Protein AF-Q2T5I7-F1 (afdb_monomer_lite)

Foldseek 3Di:
DDPVQVVQQDWDDPDVQKIWGDQDDDPQKTKTWIWGQDPVGIDIQIAMDGPDPPDDDPGHHPVRSVVVSVVHD

Radius of gyration: 12.96 Å; chains: 1; bounding box: 34×16×36 Å

pLDDT: mean 81.92, std 11.84, range [51.34, 94.0]

Structure (mmCIF, N/CA/C/O backbone):
data_AF-Q2T5I7-F1
#
_entry.id   AF-Q2T5I7-F1
#
loop_
_atom_site.group_PDB
_atom_site.id
_atom_site.type_symbol
_atom_site.label_atom_id
_atom_site.label_alt_id
_atom_site.label_comp_id
_atom_site.label_asym_id
_atom_site.label_entity_id
_atom_site.label_seq_id
_atom_site.pdbx_PDB_ins_code
_atom_site.Cartn_x
_atom_site.Cartn_y
_atom_site.Cartn_z
_atom_site.occupancy
_atom_site.B_iso_or_equiv
_atom_site.auth_seq_id
_atom_site.auth_comp_id
_atom_site.auth_asym_id
_atom_site.auth_atom_id
_atom_site.pdbx_PDB_model_num
ATOM 1 N N . MET A 1 1 ? 3.938 4.089 -18.304 1.00 65.38 1 MET A N 1
ATOM 2 C CA . MET A 1 1 ? 2.712 3.868 -17.523 1.00 65.38 1 MET A CA 1
ATOM 3 C C . MET A 1 1 ? 1.671 3.297 -18.461 1.00 65.38 1 MET A C 1
ATOM 5 O O . MET A 1 1 ? 1.344 3.938 -19.452 1.00 65.38 1 MET A O 1
ATOM 9 N N . THR A 1 2 ? 1.272 2.062 -18.207 1.00 81.56 2 THR A N 1
ATOM 10 C CA . THR A 1 2 ? 0.310 1.269 -18.974 1.00 81.56 2 THR A CA 1
ATOM 11 C C . THR A 1 2 ? -1.057 1.289 -18.285 1.00 81.56 2 THR A C 1
ATOM 13 O O . THR A 1 2 ? -1.151 1.627 -17.104 1.00 81.56 2 THR A O 1
ATOM 16 N N . ASP A 1 3 ? -2.117 0.880 -18.985 1.00 82.25 3 ASP A N 1
ATOM 17 C CA . ASP A 1 3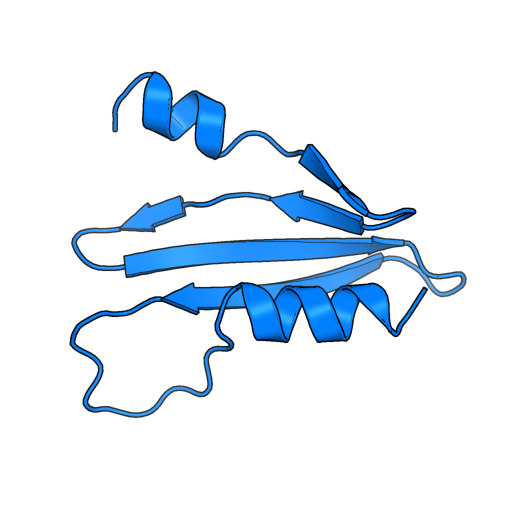 ? -3.446 0.698 -18.373 1.00 82.25 3 ASP A CA 1
ATOM 18 C C . ASP A 1 3 ? -3.415 -0.313 -17.218 1.00 82.25 3 ASP A C 1
ATOM 20 O O . ASP A 1 3 ? -4.141 -0.177 -16.234 1.00 82.25 3 ASP A O 1
ATOM 24 N N . PHE A 1 4 ? -2.519 -1.298 -17.307 1.00 80.62 4 PHE A N 1
ATOM 25 C CA . PHE A 1 4 ? -2.249 -2.245 -16.233 1.00 80.62 4 PHE A CA 1
ATOM 26 C C . PHE A 1 4 ? -1.655 -1.548 -15.001 1.00 80.62 4 PHE A C 1
ATOM 28 O O . PHE A 1 4 ? -2.140 -1.771 -13.894 1.00 80.62 4 PHE A O 1
ATOM 35 N N . ASP A 1 5 ? -0.683 -0.648 -15.182 1.00 75.12 5 ASP A N 1
ATOM 36 C CA . ASP A 1 5 ? -0.087 0.120 -14.078 1.00 75.12 5 ASP A CA 1
ATOM 37 C C . ASP A 1 5 ? -1.136 1.017 -13.397 1.00 75.12 5 ASP A C 1
ATOM 39 O O . ASP A 1 5 ? -1.187 1.109 -12.170 1.00 75.12 5 ASP A O 1
ATOM 43 N N . ILE A 1 6 ? -2.020 1.641 -14.185 1.00 76.81 6 ILE A N 1
ATOM 44 C CA . ILE A 1 6 ? -3.110 2.489 -13.676 1.00 76.81 6 ILE A CA 1
ATOM 45 C C . ILE A 1 6 ? -4.109 1.659 -12.867 1.00 76.81 6 ILE A C 1
ATOM 47 O O . ILE A 1 6 ? -4.505 2.064 -11.773 1.00 76.81 6 ILE A O 1
ATOM 51 N N . ALA A 1 7 ? -4.511 0.494 -13.381 1.00 80.88 7 ALA A N 1
ATOM 52 C CA . ALA A 1 7 ? -5.407 -0.416 -12.676 1.00 80.88 7 ALA A CA 1
ATOM 53 C C . ALA A 1 7 ? -4.776 -0.934 -11.375 1.00 80.88 7 ALA A C 1
ATOM 55 O O . ALA A 1 7 ? -5.461 -1.068 -10.362 1.00 80.88 7 ALA A O 1
ATOM 56 N N . GLN A 1 8 ? -3.465 -1.189 -11.377 1.00 78.25 8 GLN A N 1
ATOM 57 C CA . GLN A 1 8 ? -2.747 -1.614 -10.183 1.00 78.25 8 GLN A CA 1
ATOM 58 C C . GLN A 1 8 ? -2.614 -0.516 -9.128 1.00 78.25 8 GLN A C 1
ATOM 60 O O . GLN A 1 8 ? -2.592 -0.868 -7.951 1.00 78.25 8 GLN A O 1
ATOM 65 N N . ALA A 1 9 ? -2.567 0.760 -9.513 1.00 81.19 9 ALA A N 1
ATOM 66 C CA . ALA A 1 9 ? -2.474 1.891 -8.590 1.00 81.19 9 ALA A CA 1
ATOM 67 C C . ALA A 1 9 ? -3.810 2.262 -7.912 1.00 81.19 9 ALA A C 1
ATOM 69 O O . ALA A 1 9 ? -3.821 3.083 -6.991 1.00 81.19 9 ALA A O 1
ATOM 70 N N . GLN A 1 10 ? -4.935 1.676 -8.343 1.00 87.81 10 GLN A N 1
ATOM 71 C CA . GLN A 1 10 ? -6.243 1.925 -7.734 1.00 87.81 10 GLN A CA 1
ATOM 72 C C . GLN A 1 10 ? -6.276 1.457 -6.268 1.00 87.81 10 GLN A C 1
ATOM 74 O O . GLN A 1 10 ? -5.835 0.339 -5.978 1.00 87.81 10 GLN A O 1
ATOM 79 N N . PRO A 1 11 ? -6.839 2.260 -5.344 1.00 91.69 11 PRO A N 1
ATOM 80 C CA . PRO A 1 11 ? -7.021 1.844 -3.961 1.00 91.69 11 PRO A CA 1
ATOM 81 C C . PRO A 1 11 ? -7.830 0.547 -3.851 1.00 91.69 11 PRO A C 1
ATOM 83 O O . PRO A 1 11 ? -8.906 0.427 -4.441 1.00 91.69 11 PRO A O 1
ATOM 86 N N . ARG A 1 12 ? -7.348 -0.413 -3.057 1.00 91.81 12 ARG A N 1
ATOM 87 C CA . ARG A 1 12 ? -8.017 -1.709 -2.850 1.00 91.81 12 ARG A CA 1
ATOM 88 C C . ARG A 1 12 ? -8.007 -2.135 -1.392 1.00 91.81 12 ARG A C 1
ATOM 90 O O . ARG A 1 12 ? -7.025 -1.954 -0.681 1.00 91.81 12 ARG A O 1
ATOM 97 N N . VAL A 1 13 ? -9.102 -2.742 -0.945 1.00 92.06 13 VAL A N 1
ATOM 98 C CA . VAL A 1 13 ? -9.175 -3.361 0.385 1.00 92.06 13 VAL A CA 1
ATOM 99 C C . VAL A 1 13 ? -8.393 -4.672 0.347 1.00 92.06 13 VAL A C 1
ATOM 101 O O . VAL A 1 13 ? -8.726 -5.557 -0.438 1.00 92.06 13 VAL A O 1
ATOM 104 N N . VAL A 1 14 ? -7.359 -4.789 1.180 1.00 90.50 14 VAL A N 1
ATOM 105 C CA . VAL A 1 14 ? -6.482 -5.978 1.241 1.00 90.50 14 VAL A CA 1
ATOM 106 C C . VAL A 1 14 ? -6.678 -6.798 2.516 1.00 90.50 14 VAL A C 1
ATOM 108 O O . VAL A 1 14 ? -6.374 -7.986 2.531 1.00 90.50 14 VAL A O 1
ATOM 111 N N . ALA A 1 15 ? -7.220 -6.180 3.568 1.00 89.12 15 ALA A N 1
ATOM 112 C CA . ALA A 1 15 ? -7.606 -6.814 4.827 1.00 89.12 15 ALA A CA 1
ATOM 113 C C . ALA A 1 15 ? -8.724 -5.988 5.506 1.00 89.12 15 ALA A C 1
ATOM 115 O O . ALA A 1 15 ? -8.972 -4.848 5.093 1.00 89.12 15 ALA A O 1
ATOM 116 N N . PRO A 1 16 ? -9.421 -6.510 6.536 1.00 88.00 16 PRO A N 1
ATOM 117 C CA . PRO A 1 16 ? -10.425 -5.745 7.275 1.00 88.00 16 PRO A CA 1
ATOM 118 C C . PRO A 1 16 ? -9.864 -4.414 7.792 1.00 88.00 16 PRO A C 1
ATOM 120 O O . PRO A 1 16 ? -8.900 -4.389 8.547 1.00 88.00 16 PRO A O 1
ATOM 123 N N . GLY A 1 17 ? -10.450 -3.296 7.357 1.00 88.00 17 GLY A N 1
ATOM 124 C CA . GLY A 1 17 ? -10.014 -1.956 7.768 1.00 88.00 17 GLY A CA 1
ATOM 125 C C . GLY A 1 17 ? -8.701 -1.463 7.143 1.00 88.00 17 GLY A C 1
ATOM 126 O O . GLY A 1 17 ? -8.291 -0.345 7.461 1.00 88.00 17 GLY A O 1
ATOM 127 N N . VAL A 1 18 ? -8.082 -2.240 6.243 1.00 91.75 18 VAL A N 1
ATOM 128 C CA . VAL A 1 18 ? -6.809 -1.913 5.584 1.00 91.75 18 VAL A CA 1
ATOM 129 C C . VAL A 1 18 ? -7.013 -1.725 4.081 1.00 91.75 18 VAL A C 1
ATOM 131 O O . VAL A 1 18 ? -7.406 -2.650 3.363 1.00 91.75 18 VAL A O 1
ATOM 134 N N . VAL A 1 19 ? -6.709 -0.522 3.597 1.00 94.00 19 VAL A N 1
ATOM 135 C CA . VAL A 1 19 ? -6.730 -0.171 2.172 1.00 94.00 19 VAL A CA 1
ATOM 136 C C . VAL A 1 19 ? -5.301 0.016 1.689 1.00 94.00 19 VAL A C 1
ATOM 138 O O . VAL A 1 19 ? -4.567 0.825 2.238 1.00 94.00 19 VAL A O 1
ATOM 141 N N . GLU A 1 20 ? -4.904 -0.710 0.657 1.00 93.75 20 GLU A N 1
ATOM 142 C CA . GLU A 1 20 ? -3.658 -0.461 -0.058 1.00 93.75 20 GLU A CA 1
ATOM 143 C C . GLU A 1 20 ? -3.874 0.620 -1.116 1.00 93.75 20 GLU A C 1
ATOM 145 O O . GLU A 1 20 ? -4.839 0.552 -1.881 1.00 93.75 20 GLU A O 1
ATOM 150 N N . VAL A 1 21 ? -2.956 1.583 -1.180 1.00 92.25 21 VAL A N 1
ATOM 151 C CA . VAL A 1 21 ? -2.868 2.586 -2.239 1.00 92.25 21 VAL A CA 1
ATOM 152 C C . VAL A 1 21 ? -1.532 2.413 -2.962 1.00 92.25 21 VAL A C 1
ATOM 154 O O . VAL A 1 21 ? -0.467 2.437 -2.342 1.00 92.25 21 VAL A O 1
ATOM 157 N N . GLY A 1 22 ? -1.602 2.217 -4.280 1.00 89.88 22 GLY A N 1
ATOM 158 C CA . GLY A 1 22 ? -0.479 1.773 -5.103 1.00 89.88 22 GLY A CA 1
ATOM 159 C C . GLY A 1 22 ? -0.567 0.282 -5.484 1.00 89.88 22 GLY A C 1
ATOM 160 O O . GLY A 1 22 ? -1.56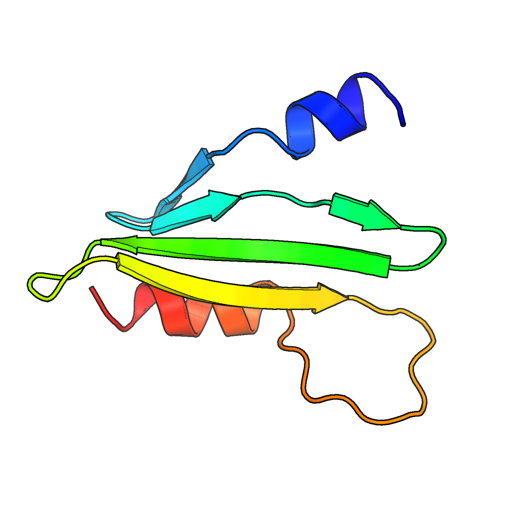4 -0.388 -5.196 1.00 89.88 22 GLY A O 1
ATOM 161 N N . PRO A 1 23 ? 0.470 -0.271 -6.135 1.00 86.31 23 PRO A N 1
ATOM 162 C CA . PRO A 1 23 ? 1.809 0.295 -6.261 1.00 86.31 23 PRO A CA 1
ATOM 163 C C . PRO A 1 23 ? 1.940 1.461 -7.242 1.00 86.31 23 PRO A C 1
ATOM 165 O O . PRO A 1 23 ? 1.314 1.479 -8.297 1.00 86.31 23 PRO A O 1
ATOM 168 N N . PHE A 1 24 ? 2.829 2.388 -6.907 1.00 85.00 24 PHE A N 1
ATOM 169 C CA . PHE A 1 24 ? 3.392 3.390 -7.801 1.00 85.00 24 PHE A CA 1
ATOM 170 C C . PHE A 1 24 ? 4.749 2.905 -8.307 1.00 85.00 24 PHE A C 1
ATOM 172 O O . PHE A 1 24 ? 5.529 2.330 -7.546 1.00 85.00 24 PHE A O 1
ATOM 179 N N . PHE A 1 25 ? 5.028 3.148 -9.585 1.00 81.88 25 PHE A N 1
ATOM 180 C CA . PHE A 1 25 ? 6.258 2.720 -10.242 1.00 81.88 25 PHE A CA 1
ATOM 181 C C . PHE A 1 25 ? 7.070 3.941 -10.683 1.00 81.88 25 PHE A C 1
ATOM 183 O O . PHE A 1 25 ? 6.563 4.787 -11.418 1.00 81.88 25 PHE A O 1
ATOM 190 N N . GLU A 1 26 ? 8.337 4.010 -10.278 1.00 78.69 26 GLU A N 1
ATOM 191 C CA . GLU A 1 26 ? 9.276 5.077 -10.643 1.00 78.69 26 GLU A CA 1
ATOM 192 C C . GLU A 1 26 ? 10.605 4.456 -11.077 1.00 78.69 26 GLU A C 1
ATOM 194 O O . GLU A 1 26 ? 11.346 3.994 -10.222 1.00 78.69 26 GLU A O 1
ATOM 199 N N . ARG A 1 27 ? 10.919 4.481 -12.383 1.00 73.38 27 ARG A N 1
ATOM 200 C CA . ARG A 1 27 ? 12.148 3.985 -13.061 1.00 73.38 27 ARG A CA 1
ATOM 201 C C . ARG A 1 27 ? 12.658 2.594 -12.638 1.00 73.38 27 ARG A C 1
ATOM 203 O O . ARG A 1 27 ? 12.658 1.700 -13.473 1.00 73.38 27 ARG A O 1
ATOM 210 N N . TYR A 1 28 ? 13.073 2.416 -11.389 1.00 75.25 28 TYR A N 1
ATOM 211 C CA . TYR A 1 28 ? 13.565 1.170 -10.793 1.00 75.25 28 TYR A CA 1
ATOM 212 C C . TYR A 1 28 ? 12.995 0.914 -9.392 1.00 75.25 28 TYR A C 1
ATOM 214 O O . TYR A 1 28 ? 13.523 0.104 -8.651 1.00 75.25 28 TYR A O 1
ATOM 222 N N . MET A 1 29 ? 11.942 1.618 -8.996 1.00 79.38 29 MET A N 1
ATOM 223 C CA . MET A 1 29 ? 11.346 1.539 -7.670 1.00 79.38 29 MET A CA 1
ATOM 224 C C . MET A 1 29 ? 9.871 1.220 -7.794 1.00 79.38 29 MET A C 1
ATOM 226 O O . MET A 1 29 ? 9.183 1.728 -8.687 1.00 79.38 29 MET A O 1
ATOM 230 N N . ARG A 1 30 ? 9.379 0.419 -6.858 1.00 86.69 30 ARG A N 1
ATOM 231 C CA . ARG A 1 30 ? 7.954 0.191 -6.668 1.00 86.69 30 ARG A CA 1
ATOM 232 C C . ARG A 1 30 ? 7.610 0.514 -5.229 1.00 86.69 30 ARG A C 1
ATOM 234 O O . ARG A 1 30 ? 8.224 -0.034 -4.328 1.00 86.69 30 ARG A O 1
ATOM 241 N N . GLY A 1 31 ? 6.630 1.370 -4.998 1.00 90.06 31 GLY A N 1
ATOM 242 C CA . GLY A 1 31 ? 6.236 1.736 -3.642 1.00 90.06 31 GLY A CA 1
ATOM 243 C C . GLY A 1 31 ? 4.740 1.898 -3.494 1.00 90.06 31 GLY A C 1
ATOM 244 O O . GLY A 1 31 ? 3.993 1.872 -4.467 1.00 90.06 31 GLY A O 1
ATOM 245 N N . GLY A 1 32 ? 4.294 2.078 -2.266 1.00 92.12 32 GLY A N 1
ATOM 246 C CA . GLY A 1 32 ? 2.893 2.288 -1.947 1.00 92.12 32 GLY A CA 1
ATOM 247 C C . GLY A 1 32 ? 2.715 2.501 -0.458 1.00 92.12 32 GLY A C 1
ATOM 248 O O . GLY A 1 32 ? 3.684 2.599 0.295 1.00 92.12 32 GLY A O 1
ATOM 249 N N . TYR A 1 33 ? 1.466 2.573 -0.020 1.00 92.69 33 TYR A N 1
ATOM 250 C CA . TYR A 1 33 ? 1.169 2.662 1.400 1.00 92.69 33 TYR A CA 1
ATOM 251 C C . TYR A 1 33 ? -0.159 1.999 1.749 1.00 92.69 33 TYR A C 1
ATOM 253 O O . TYR A 1 33 ? -1.045 1.846 0.908 1.00 92.69 33 TYR A O 1
ATOM 261 N N . PHE A 1 34 ? -0.293 1.598 3.010 1.00 93.81 34 PHE A N 1
ATOM 262 C CA . PHE A 1 34 ? -1.540 1.098 3.572 1.00 93.81 34 PHE A CA 1
ATOM 263 C C . PHE A 1 34 ? -2.188 2.155 4.450 1.00 93.81 34 PHE A C 1
ATOM 265 O O . PHE A 1 34 ? -1.533 2.736 5.308 1.00 93.81 34 PHE A O 1
ATOM 272 N N . ILE A 1 35 ? -3.485 2.350 4.269 1.00 94.00 35 ILE A N 1
ATOM 273 C CA . ILE A 1 35 ? -4.360 3.186 5.079 1.00 94.00 35 ILE A CA 1
ATOM 274 C C . ILE A 1 35 ? -5.111 2.266 6.044 1.00 94.00 35 ILE A C 1
ATOM 276 O O . ILE A 1 35 ? -5.883 1.409 5.610 1.00 94.00 35 ILE A O 1
ATOM 280 N N . VAL A 1 36 ? -4.914 2.466 7.346 1.00 93.44 36 VAL A N 1
ATOM 281 C CA . VAL A 1 36 ? -5.642 1.762 8.411 1.00 93.44 36 VAL A CA 1
ATOM 282 C C . VAL A 1 36 ? -6.552 2.745 9.128 1.00 93.44 36 VAL A C 1
ATOM 284 O O . VAL A 1 36 ? -6.089 3.755 9.665 1.00 93.44 36 VAL A O 1
ATOM 287 N N . LYS A 1 37 ? -7.852 2.441 9.162 1.00 85.06 37 LYS A N 1
ATOM 288 C CA . LYS A 1 37 ? -8.802 3.189 9.993 1.00 85.06 37 LYS A CA 1
ATOM 289 C C . LYS A 1 37 ? -8.695 2.700 11.433 1.00 85.06 37 LYS A C 1
ATOM 291 O O . LYS A 1 37 ? -8.988 1.544 11.711 1.00 85.06 37 LYS A O 1
ATOM 296 N N . THR A 1 38 ? -8.309 3.587 12.339 1.00 80.44 38 THR A N 1
ATOM 297 C CA . THR A 1 38 ? -8.258 3.336 13.781 1.00 80.44 38 THR A CA 1
ATOM 298 C C . THR A 1 38 ? -9.328 4.172 14.492 1.00 80.44 38 THR A C 1
ATOM 300 O O . THR A 1 38 ? -9.775 5.190 13.958 1.00 80.44 38 THR A O 1
ATOM 303 N N . PRO A 1 39 ? -9.719 3.831 15.733 1.00 81.06 39 PRO A N 1
ATOM 304 C CA . PRO A 1 39 ? -10.609 4.683 16.532 1.00 81.06 39 PRO A CA 1
ATOM 305 C C . PRO A 1 39 ? -10.081 6.116 16.734 1.00 81.06 39 PRO A C 1
ATOM 307 O O . PRO A 1 39 ? -10.851 7.037 16.979 1.00 81.06 39 PRO A O 1
ATOM 310 N N . SER A 1 40 ? -8.762 6.305 16.623 1.00 81.25 40 SER A N 1
ATOM 311 C CA . SER A 1 40 ? -8.065 7.590 16.745 1.00 81.25 40 SER A CA 1
ATOM 312 C C . SER A 1 40 ? -7.851 8.333 15.420 1.00 81.25 40 SER A C 1
ATOM 314 O O . SER A 1 40 ? -7.242 9.401 15.431 1.00 81.25 40 SER A O 1
ATOM 316 N N . GLY A 1 41 ? -8.324 7.797 14.289 1.00 83.44 41 GLY A N 1
ATOM 317 C CA . GLY A 1 41 ? -8.211 8.431 12.977 1.00 83.44 41 GLY A CA 1
ATOM 318 C C . GLY A 1 41 ? -7.691 7.487 11.896 1.00 83.44 41 GLY A C 1
ATOM 319 O O . GLY A 1 41 ? -8.112 6.341 11.781 1.00 83.44 41 GLY A O 1
ATOM 320 N N . CYS A 1 42 ? -6.800 7.995 11.054 1.00 87.44 42 CYS A N 1
ATOM 321 C CA . CYS A 1 42 ? -6.236 7.258 9.934 1.00 87.44 42 CYS A CA 1
ATOM 322 C C . CYS A 1 42 ? -4.720 7.153 10.100 1.00 87.44 42 CYS A C 1
ATOM 324 O O . CYS A 1 42 ? -4.069 8.146 10.424 1.00 87.44 42 CYS A O 1
ATOM 326 N N . ARG A 1 43 ? -4.159 5.960 9.894 1.00 90.44 43 ARG A N 1
ATOM 327 C CA . ARG A 1 43 ? -2.709 5.734 9.888 1.00 90.44 43 ARG A CA 1
ATOM 328 C C . ARG A 1 43 ? -2.246 5.238 8.534 1.00 90.44 43 ARG A C 1
ATOM 330 O O . ARG A 1 43 ? -2.911 4.404 7.929 1.00 90.44 43 ARG A O 1
ATO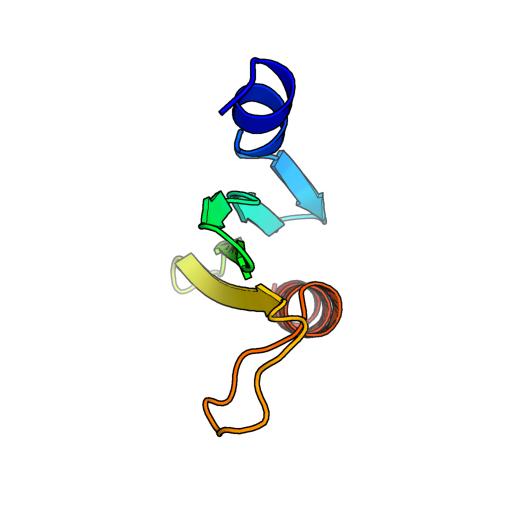M 337 N N . GLU A 1 44 ? -1.086 5.725 8.119 1.00 92.44 44 GLU A N 1
ATOM 338 C CA . GLU A 1 44 ? -0.436 5.333 6.876 1.00 92.44 44 GLU A CA 1
ATOM 339 C C . GLU A 1 44 ? 0.837 4.533 7.153 1.00 92.44 44 GLU A C 1
ATOM 341 O O . GLU A 1 44 ? 1.637 4.903 8.014 1.00 92.44 44 GLU A O 1
ATOM 346 N N . TYR A 1 45 ? 1.027 3.450 6.404 1.00 90.62 45 TYR A N 1
ATOM 347 C CA . TYR A 1 45 ? 2.209 2.591 6.464 1.00 90.62 45 TYR A CA 1
ATOM 348 C C . TYR A 1 45 ? 2.833 2.503 5.076 1.00 90.62 45 TYR A C 1
ATOM 350 O O . TYR A 1 45 ? 2.279 1.843 4.200 1.00 90.62 45 TYR A O 1
ATOM 358 N N . HIS A 1 46 ? 3.955 3.192 4.877 1.00 90.81 46 HIS A N 1
ATOM 359 C CA . HIS A 1 46 ? 4.629 3.324 3.583 1.00 90.81 46 HIS A CA 1
ATOM 360 C C . HIS A 1 46 ? 5.612 2.176 3.346 1.00 90.81 46 HIS A C 1
ATOM 362 O O . HIS A 1 46 ? 6.302 1.744 4.269 1.00 90.81 46 HIS A O 1
ATOM 368 N N . TRP A 1 47 ? 5.688 1.708 2.104 1.00 90.62 47 TRP A N 1
ATOM 369 C CA . TRP A 1 47 ? 6.617 0.675 1.661 1.00 90.62 47 TRP A CA 1
ATOM 370 C C . TRP A 1 47 ? 7.246 1.029 0.316 1.00 90.62 47 TRP A C 1
ATOM 372 O O . TRP A 1 47 ? 6.653 1.737 -0.501 1.00 90.62 47 TRP A O 1
ATOM 382 N N . CYS A 1 48 ? 8.456 0.526 0.087 1.00 88.44 48 CYS A N 1
ATOM 383 C CA . CYS A 1 48 ? 9.190 0.708 -1.158 1.00 88.44 48 CYS A CA 1
ATOM 384 C C . CYS A 1 48 ? 10.129 -0.476 -1.396 1.00 88.44 48 CYS A C 1
ATOM 386 O O . CYS A 1 48 ? 10.857 -0.903 -0.506 1.00 88.44 48 CYS A O 1
ATOM 388 N N . GLU A 1 49 ? 10.118 -0.984 -2.618 1.00 84.69 49 GLU A N 1
ATOM 389 C CA . GLU A 1 49 ? 10.981 -2.033 -3.132 1.00 84.69 49 GLU A CA 1
ATOM 390 C C . GLU A 1 49 ? 11.940 -1.376 -4.137 1.00 84.69 49 GLU A C 1
ATOM 392 O O . GLU A 1 49 ? 11.533 -0.962 -5.228 1.00 84.69 49 GLU A O 1
ATOM 397 N N . GLN A 1 50 ? 13.210 -1.246 -3.743 1.00 78.50 50 GLN A N 1
ATOM 398 C CA . GLN A 1 50 ? 14.320 -0.832 -4.604 1.00 78.50 50 GLN A CA 1
ATOM 399 C C . GLN A 1 50 ? 15.247 -2.037 -4.844 1.00 78.50 50 GLN A C 1
ATOM 401 O O . GLN A 1 50 ? 15.812 -2.542 -3.875 1.00 78.50 50 GLN A O 1
ATOM 406 N N . PRO A 1 51 ? 15.441 -2.492 -6.094 1.00 63.47 51 PRO A N 1
ATOM 407 C CA . PRO A 1 51 ? 16.320 -3.614 -6.426 1.00 63.47 51 PRO A CA 1
ATOM 408 C C . PRO A 1 51 ? 17.79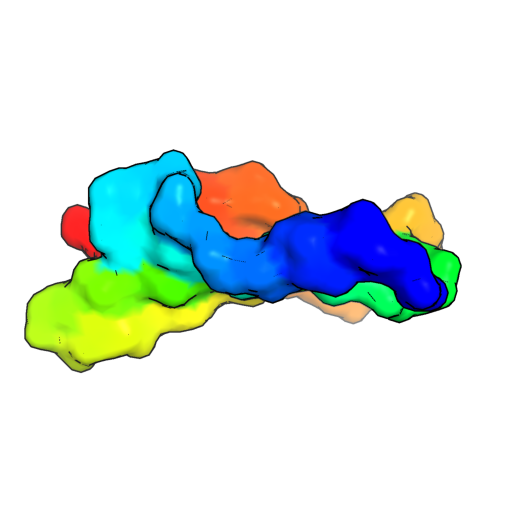7 -3.363 -6.087 1.00 63.47 51 PRO A C 1
ATOM 410 O O . PRO A 1 51 ? 18.505 -4.308 -5.753 1.00 63.47 51 PRO A O 1
ATOM 413 N N . ASP A 1 52 ? 18.238 -2.097 -6.123 1.00 60.41 52 ASP A N 1
ATOM 414 C CA . ASP A 1 52 ? 19.666 -1.741 -6.156 1.00 60.41 52 ASP A CA 1
ATOM 415 C C . ASP A 1 52 ? 20.115 -0.836 -4.989 1.00 60.41 52 ASP A C 1
ATOM 417 O O . ASP A 1 52 ? 21.211 -0.274 -5.018 1.00 60.41 52 ASP A O 1
ATOM 421 N N . ALA A 1 53 ? 19.287 -0.655 -3.953 1.00 56.69 53 ALA A N 1
ATOM 422 C CA . ALA A 1 53 ? 19.600 0.254 -2.849 1.00 56.69 53 ALA A CA 1
ATOM 423 C C . ALA A 1 53 ? 20.660 -0.336 -1.903 1.00 56.69 53 ALA A C 1
ATOM 425 O O . ALA A 1 53 ? 20.354 -0.869 -0.838 1.00 56.69 53 ALA A O 1
ATOM 426 N N . SER A 1 54 ? 21.934 -0.184 -2.272 1.00 54.94 54 SER A N 1
ATOM 427 C CA . SER A 1 54 ? 23.074 -0.363 -1.368 1.00 54.94 54 SER A CA 1
ATOM 428 C C . SER A 1 54 ? 23.194 0.751 -0.324 1.00 54.94 54 SER A C 1
ATOM 430 O O . SER A 1 54 ? 24.109 0.698 0.493 1.00 54.94 54 SER A O 1
ATOM 432 N N . ASP A 1 55 ? 22.316 1.761 -0.344 1.00 51.34 55 ASP A N 1
ATOM 433 C CA . ASP A 1 55 ? 22.393 2.887 0.580 1.00 51.34 55 ASP A CA 1
ATOM 434 C C . ASP A 1 55 ? 21.036 3.257 1.191 1.00 51.34 55 ASP A C 1
ATOM 436 O O . ASP A 1 55 ? 20.186 3.925 0.607 1.00 51.34 55 ASP A O 1
ATOM 440 N N . THR A 1 56 ? 20.853 2.734 2.401 1.00 52.12 56 THR A N 1
ATOM 441 C CA . THR A 1 56 ? 20.243 3.399 3.556 1.00 52.12 56 THR A CA 1
ATOM 442 C C . THR A 1 56 ? 19.164 4.454 3.285 1.00 52.12 56 THR A C 1
ATOM 444 O O . THR A 1 56 ? 19.349 5.659 3.419 1.00 52.12 56 THR A O 1
ATOM 447 N N . THR A 1 57 ? 17.930 3.987 3.135 1.00 51.53 57 THR A N 1
ATOM 448 C CA . THR A 1 57 ? 16.819 4.576 3.894 1.00 51.53 57 THR A CA 1
ATOM 449 C C . THR A 1 57 ? 15.875 3.454 4.289 1.00 51.53 57 THR A C 1
ATOM 451 O O . THR A 1 57 ? 15.579 2.576 3.491 1.00 51.53 57 THR A O 1
ATOM 454 N N . VAL A 1 58 ? 15.484 3.446 5.561 1.00 55.94 58 VAL A N 1
ATOM 455 C CA . VAL A 1 58 ? 14.676 2.431 6.251 1.00 55.94 58 VAL A CA 1
ATOM 456 C C . VAL A 1 58 ? 13.284 2.337 5.613 1.00 55.94 58 VAL A C 1
ATOM 458 O O . VAL A 1 58 ? 12.311 2.868 6.143 1.00 55.94 58 VAL A O 1
ATOM 461 N N . MET A 1 59 ? 13.187 1.740 4.429 1.00 69.19 59 MET A N 1
ATOM 462 C CA . MET A 1 59 ? 11.925 1.542 3.732 1.00 69.19 59 MET A CA 1
ATOM 463 C C . MET A 1 59 ? 11.491 0.102 3.932 1.00 69.19 59 MET A C 1
ATOM 465 O O . MET A 1 59 ? 12.243 -0.833 3.673 1.00 69.19 59 MET A O 1
ATOM 469 N N . MET A 1 60 ? 10.280 -0.052 4.453 1.00 83.75 60 MET A N 1
ATOM 470 C CA . MET A 1 60 ? 9.677 -1.358 4.647 1.00 83.75 60 MET A CA 1
ATOM 471 C C . MET A 1 60 ? 9.409 -2.000 3.289 1.00 83.75 60 MET A C 1
ATOM 473 O O . MET A 1 60 ? 8.993 -1.322 2.343 1.00 83.75 60 MET A O 1
ATOM 477 N N . THR A 1 61 ? 9.568 -3.315 3.215 1.00 88.25 61 THR A N 1
A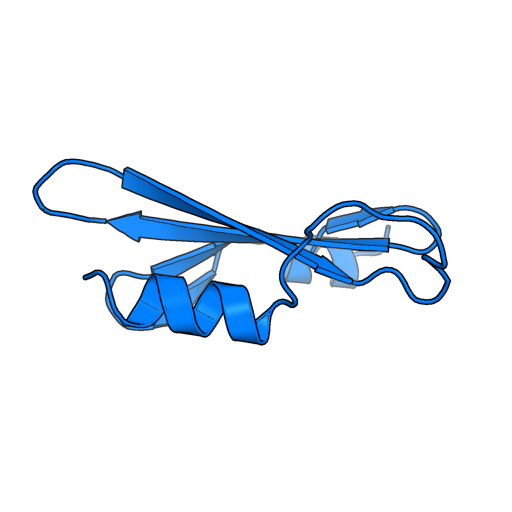TOM 478 C CA . THR A 1 61 ? 8.955 -4.102 2.146 1.00 88.25 61 THR A CA 1
ATOM 479 C C . THR A 1 61 ? 7.432 -3.990 2.231 1.00 88.25 61 THR A C 1
ATOM 481 O O . THR A 1 61 ? 6.859 -3.645 3.275 1.00 88.25 61 THR A O 1
ATOM 484 N N . ARG A 1 62 ? 6.745 -4.312 1.131 1.00 90.25 62 ARG A N 1
ATOM 485 C CA . ARG A 1 62 ? 5.279 -4.332 1.111 1.00 90.25 62 ARG A CA 1
ATOM 486 C C . ARG A 1 62 ? 4.706 -5.232 2.207 1.00 90.25 62 ARG A C 1
ATOM 488 O O . ARG A 1 62 ? 3.738 -4.852 2.863 1.00 90.25 62 ARG A O 1
ATOM 495 N N . ASP A 1 63 ? 5.304 -6.401 2.407 1.00 90.19 63 ASP A N 1
ATOM 496 C CA . ASP A 1 63 ? 4.807 -7.395 3.357 1.00 90.19 63 ASP A CA 1
ATOM 497 C C . ASP A 1 63 ? 5.031 -6.966 4.810 1.00 90.19 63 ASP A C 1
ATOM 499 O O . ASP A 1 63 ? 4.130 -7.117 5.634 1.00 90.19 63 ASP A O 1
ATOM 503 N N . GLU A 1 64 ? 6.168 -6.344 5.127 1.00 90.25 64 GLU A N 1
ATOM 504 C CA . GLU A 1 64 ? 6.401 -5.781 6.461 1.00 90.25 64 GLU A CA 1
ATOM 505 C C . GLU A 1 64 ? 5.401 -4.656 6.767 1.00 90.25 64 GLU A C 1
ATOM 507 O O . GLU A 1 64 ? 4.829 -4.598 7.861 1.00 90.25 64 GLU A O 1
ATOM 512 N N . ALA A 1 65 ? 5.151 -3.762 5.802 1.00 90.25 65 ALA A N 1
ATOM 513 C CA . ALA A 1 65 ? 4.188 -2.677 5.975 1.00 90.25 65 ALA A CA 1
ATOM 514 C C . ALA A 1 65 ? 2.757 -3.210 6.123 1.00 90.25 65 ALA A C 1
ATOM 516 O O . ALA A 1 65 ? 2.005 -2.715 6.967 1.00 90.25 65 ALA A O 1
ATOM 517 N N . LEU A 1 66 ? 2.399 -4.260 5.378 1.00 90.75 66 LEU A N 1
ATOM 518 C CA . LEU A 1 66 ? 1.110 -4.935 5.512 1.00 90.75 66 LEU A CA 1
ATOM 519 C C . LEU A 1 66 ? 0.972 -5.616 6.875 1.00 90.75 66 LEU A C 1
ATOM 521 O O . LEU A 1 66 ? -0.090 -5.532 7.494 1.00 90.75 66 LEU A O 1
ATOM 525 N N . GLN A 1 67 ? 2.030 -6.265 7.363 1.00 90.56 67 GLN A N 1
ATOM 526 C CA . GLN A 1 67 ? 2.041 -6.891 8.679 1.00 90.56 67 GLN A CA 1
ATOM 527 C C . GLN A 1 67 ? 1.796 -5.845 9.773 1.00 90.56 67 GLN A C 1
ATOM 529 O O . GLN A 1 67 ? 0.901 -6.021 10.601 1.00 90.56 67 GLN A O 1
ATOM 534 N N . LEU A 1 68 ? 2.507 -4.712 9.749 1.00 88.56 68 LEU A N 1
ATOM 535 C CA . LEU A 1 68 ? 2.276 -3.631 10.714 1.00 88.56 68 LEU A CA 1
ATOM 536 C C . LEU A 1 68 ? 0.871 -3.032 10.611 1.00 88.56 68 LEU A C 1
ATOM 538 O O . LEU A 1 68 ? 0.241 -2.787 11.643 1.00 88.56 68 LEU A O 1
ATOM 542 N N . ALA A 1 69 ? 0.374 -2.820 9.391 1.00 88.12 69 ALA A N 1
ATOM 543 C CA . ALA A 1 69 ? -0.976 -2.321 9.156 1.00 88.12 69 ALA A CA 1
ATOM 544 C C . ALA A 1 69 ? -2.040 -3.282 9.719 1.00 88.12 69 ALA A C 1
ATOM 546 O O . ALA A 1 69 ? -3.011 -2.856 10.343 1.00 88.12 69 ALA A O 1
ATOM 547 N N . SER A 1 70 ? -1.812 -4.589 9.577 1.00 85.31 70 SER A N 1
ATOM 548 C CA . SER A 1 70 ? -2.738 -5.645 9.997 1.00 85.31 70 SER A CA 1
ATOM 549 C C . SER A 1 70 ? -2.687 -5.971 11.494 1.00 85.31 70 SER A C 1
ATOM 551 O O . SER A 1 70 ? -3.561 -6.677 11.979 1.00 85.31 70 SER A O 1
ATOM 553 N N . HIS A 1 71 ? -1.700 -5.479 12.247 1.00 79.06 71 HIS A N 1
ATOM 554 C CA . HIS A 1 71 ? -1.619 -5.672 13.704 1.00 79.06 71 HIS A CA 1
ATOM 555 C C . HIS A 1 71 ? -2.209 -4.510 14.521 1.00 79.06 71 HIS A C 1
ATOM 557 O O . HIS A 1 71 ? -2.210 -4.568 15.750 1.00 79.06 71 HIS A O 1
ATOM 563 N N . ARG A 1 72 ? -2.635 -3.421 13.871 1.00 63.47 72 ARG A N 1
ATOM 564 C CA . ARG A 1 72 ? -2.935 -2.133 14.526 1.00 63.47 72 ARG A CA 1
ATOM 565 C C . ARG A 1 72 ? -4.387 -1.653 14.365 1.00 63.47 72 ARG A C 1
ATOM 567 O O . ARG A 1 72 ? -4.639 -0.487 14.680 1.00 63.47 72 ARG A O 1
ATOM 574 N N . TRP A 1 73 ? -5.299 -2.511 13.900 1.00 55.44 73 TRP A N 1
ATOM 575 C CA . TRP A 1 73 ? -6.743 -2.243 13.837 1.00 55.44 73 TRP A CA 1
ATOM 576 C C . TRP A 1 73 ? -7.483 -2.756 15.074 1.00 55.44 73 TRP A C 1
ATOM 578 O O . TRP A 1 73 ? -7.043 -3.774 15.652 1.00 55.44 73 TRP A O 1
#

Organism: Burkholderia thailandensis (strain ATCC 700388 / DSM 13276 / CCUG 48851 / CIP 10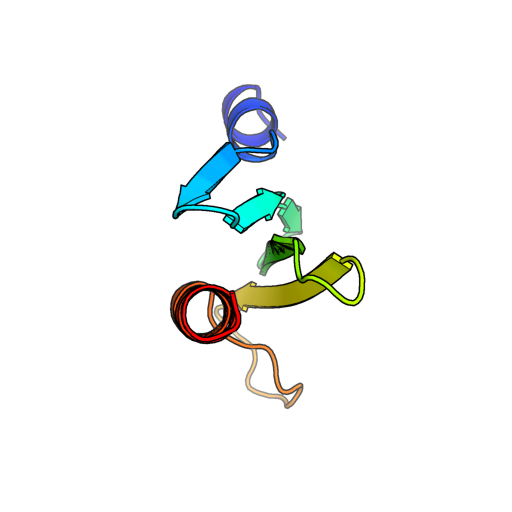6301 / E264) (NCBI:txid271848)

Secondary structure (DSSP, 8-state):
--HHHHHHHS-EEEETTEEEEEEEEETTEEEEEEEEEETTEEEEEEEEE-TT--S---PBPHHHHHHHHHT--

Sequence (73 aa):
MTDFDIAQAQPRVVAPGVVEVGPFFERYMRGGYFIVKTPSGCREYHWCEQPDASDTTVMMTRDEALQLASHRW